Protein AF-A0A1A8N5Q4-F1 (afdb_monomer_lite)

Structure (mmCIF, N/CA/C/O backbone):
data_AF-A0A1A8N5Q4-F1
#
_entry.id   AF-A0A1A8N5Q4-F1
#
loop_
_atom_site.group_PDB
_atom_site.id
_atom_site.type_symbol
_atom_site.label_atom_id
_atom_site.label_alt_id
_atom_site.label_comp_id
_atom_site.label_asym_id
_atom_site.label_entity_id
_atom_site.label_seq_id
_atom_site.pdbx_PDB_ins_code
_atom_site.Cartn_x
_atom_site.Cartn_y
_atom_site.Cartn_z
_atom_site.occupancy
_atom_site.B_iso_or_equiv
_atom_site.auth_seq_id
_atom_site.auth_comp_id
_atom_site.auth_asym_id
_atom_site.auth_atom_id
_atom_site.pdbx_PDB_model_num
ATOM 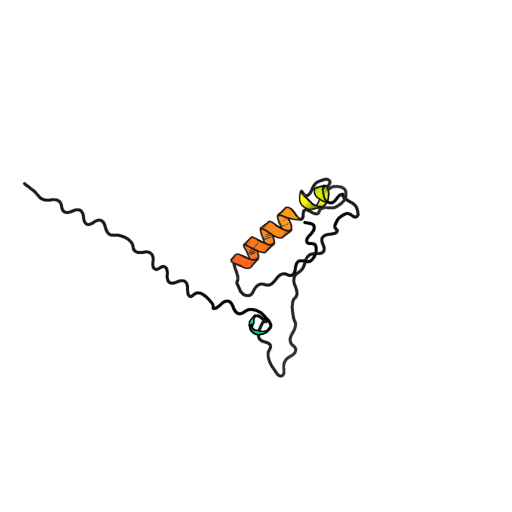1 N N . VAL A 1 1 ? -18.741 63.870 16.209 1.00 41.22 1 VAL A N 1
ATOM 2 C CA . VAL A 1 1 ? -17.679 62.875 16.488 1.00 41.22 1 VAL A CA 1
ATOM 3 C C . VAL A 1 1 ? -18.364 61.599 16.948 1.00 41.22 1 VAL A C 1
ATOM 5 O O . VAL A 1 1 ? -18.776 61.514 18.094 1.00 41.22 1 VAL A O 1
ATOM 8 N N . CYS A 1 2 ? -18.634 60.683 16.018 1.00 37.69 2 CYS A N 1
ATOM 9 C CA . CYS A 1 2 ? -19.315 59.418 16.291 1.00 37.69 2 CYS A CA 1
ATOM 10 C C . CYS A 1 2 ? -18.240 58.324 16.277 1.00 37.69 2 CYS A C 1
ATOM 12 O O . CYS A 1 2 ? -17.627 58.087 15.238 1.00 37.69 2 CYS A O 1
ATOM 14 N N . PHE A 1 3 ? -17.939 57.746 17.439 1.00 39.41 3 PHE A N 1
ATOM 15 C CA . PHE A 1 3 ? -17.002 56.631 17.560 1.00 39.41 3 PHE A CA 1
ATOM 16 C C . PHE A 1 3 ? -17.707 55.347 17.109 1.00 39.41 3 PHE A C 1
ATOM 18 O O . PHE A 1 3 ? -18.530 54.795 17.834 1.00 39.41 3 PHE A O 1
ATOM 25 N N . LEU A 1 4 ? -17.393 54.881 15.900 1.00 43.44 4 LEU A N 1
ATOM 26 C CA . LEU A 1 4 ? -17.755 53.545 15.426 1.00 43.44 4 LEU A CA 1
ATOM 27 C C . LEU A 1 4 ? -16.746 52.539 15.993 1.00 43.44 4 LEU A C 1
ATOM 29 O O . LEU A 1 4 ? -15.631 52.416 15.493 1.00 43.44 4 LEU A O 1
ATOM 33 N N . VAL A 1 5 ? -17.135 51.830 17.053 1.00 49.06 5 VAL A N 1
ATOM 34 C CA . VAL A 1 5 ? -16.392 50.670 17.562 1.00 49.06 5 VAL A CA 1
ATOM 35 C C . VAL A 1 5 ? -16.802 49.456 16.734 1.00 49.06 5 VAL A C 1
ATOM 37 O O . VAL A 1 5 ? -17.896 48.919 16.898 1.00 49.06 5 VAL A O 1
ATOM 40 N N . VAL A 1 6 ? -15.934 49.031 15.817 1.00 53.25 6 VAL A N 1
ATOM 41 C CA . VAL A 1 6 ? -16.092 47.770 15.086 1.00 53.25 6 VAL A CA 1
ATOM 42 C C . VAL A 1 6 ? -15.584 46.648 15.990 1.00 53.25 6 VAL A C 1
ATOM 44 O O . VAL A 1 6 ? -14.379 46.495 16.176 1.00 53.25 6 VAL A O 1
ATOM 47 N N . PHE A 1 7 ? -16.494 45.869 16.576 1.00 48.84 7 PHE A N 1
ATOM 48 C CA . PHE A 1 7 ? -16.140 44.616 17.244 1.00 48.84 7 PHE A CA 1
ATOM 49 C C . PHE A 1 7 ? -15.783 43.573 16.177 1.00 48.84 7 PHE A C 1
ATOM 51 O O . PHE A 1 7 ? -16.657 42.968 15.558 1.00 48.84 7 PHE A O 1
ATOM 58 N N . SER A 1 8 ? -14.489 43.361 15.947 1.00 53.19 8 SER A N 1
ATOM 59 C CA . SER A 1 8 ? -13.975 42.211 15.208 1.00 53.19 8 SER A CA 1
ATOM 60 C C . SER A 1 8 ? -14.124 40.953 16.070 1.00 53.19 8 SER A C 1
ATOM 62 O O . SER A 1 8 ? -13.297 40.650 16.928 1.00 53.19 8 SER A O 1
ATOM 64 N N . GLY A 1 9 ? -15.218 40.218 15.867 1.00 53.28 9 GLY A N 1
ATOM 65 C CA . GLY A 1 9 ? -15.411 38.903 16.471 1.00 53.28 9 GLY A CA 1
ATOM 66 C C . GLY A 1 9 ? -14.383 37.912 15.927 1.00 53.28 9 GLY A C 1
ATOM 67 O O . GLY A 1 9 ? -14.478 37.479 14.781 1.00 53.28 9 GLY A O 1
ATOM 68 N N . VAL A 1 10 ? -13.398 37.546 16.746 1.00 58.47 10 VAL A N 1
ATOM 69 C CA . VAL A 1 10 ? -12.522 36.402 16.480 1.00 58.47 10 VAL A CA 1
ATOM 70 C C . VAL A 1 10 ? -13.375 35.146 16.644 1.00 58.47 10 VAL A C 1
ATOM 72 O O . VAL A 1 10 ? -13.712 34.760 17.761 1.00 58.47 10 VAL A O 1
ATOM 75 N N . PHE A 1 11 ? -13.755 34.511 15.535 1.00 57.00 11 PHE A N 1
ATOM 76 C CA . PHE A 1 11 ? -14.300 33.156 15.567 1.00 57.00 11 PHE A CA 1
ATOM 77 C C . PHE A 1 11 ? -13.177 32.207 15.995 1.00 57.00 11 PHE A C 1
ATOM 79 O O . PHE A 1 11 ? -12.400 31.718 15.176 1.00 57.00 11 PHE A O 1
ATOM 86 N N . SER A 1 12 ? -13.060 31.968 17.300 1.00 57.69 12 SER A N 1
ATOM 87 C CA . SER A 1 12 ? -12.282 30.851 17.820 1.00 57.69 12 SER A CA 1
ATOM 88 C C . SER A 1 12 ? -12.912 29.559 17.305 1.00 57.69 12 SER A C 1
ATOM 90 O O . SER A 1 12 ? -13.972 29.142 17.767 1.00 57.69 12 SER A O 1
ATOM 92 N N . PHE A 1 13 ? -12.264 28.928 16.327 1.00 61.38 13 PHE A N 1
ATOM 93 C CA . PHE A 1 13 ? -12.550 27.545 15.966 1.00 61.38 13 PHE A CA 1
ATOM 94 C C . PHE A 1 13 ? -12.426 26.674 17.227 1.00 61.38 13 PHE A C 1
ATOM 96 O O . PHE A 1 13 ? -11.390 26.739 17.897 1.00 61.38 13 PHE A O 1
ATOM 103 N N . PRO A 1 14 ? -13.416 25.830 17.566 1.00 54.44 14 PRO A N 1
ATOM 104 C CA . PRO A 1 14 ? -13.222 24.825 18.596 1.00 54.44 14 PRO A CA 1
ATOM 105 C C . PRO A 1 14 ? -12.313 23.726 18.030 1.00 54.44 14 PRO A C 1
ATOM 107 O O . PRO A 1 14 ? -12.777 22.734 17.472 1.00 54.44 14 PRO A O 1
ATOM 110 N N . LEU A 1 15 ? -10.994 23.888 18.168 1.00 53.62 15 LEU A N 1
ATOM 111 C CA . LEU A 1 15 ? -10.009 22.821 17.952 1.00 53.62 15 LEU A CA 1
ATOM 112 C C . LEU A 1 15 ? -10.044 21.852 19.141 1.00 53.62 15 LEU A C 1
ATOM 114 O O . LEU A 1 15 ? -9.126 21.761 19.947 1.00 53.62 15 LEU A O 1
ATOM 118 N N . GLY A 1 16 ? -11.160 21.140 19.257 1.00 56.38 16 GLY A N 1
ATOM 119 C CA . GLY A 1 16 ? -11.373 20.063 20.213 1.00 56.38 16 GLY A CA 1
ATOM 120 C C . GLY A 1 16 ? -11.423 18.708 19.519 1.00 56.38 16 GLY A C 1
ATOM 121 O O . GLY A 1 16 ? -12.346 17.936 19.768 1.00 56.38 16 GLY A O 1
ATOM 122 N N . GLN A 1 17 ? -10.479 18.398 18.623 1.00 58.19 17 GLN A N 1
ATOM 123 C CA . GLN A 1 17 ? -10.318 17.009 18.193 1.00 58.19 17 GLN A CA 1
ATOM 124 C C . GLN A 1 17 ? -9.728 16.220 19.365 1.00 58.19 17 GLN A C 1
ATOM 126 O O . GLN A 1 17 ? -8.575 16.423 19.743 1.00 58.19 17 GLN A O 1
ATOM 131 N N . LYS A 1 18 ? -10.523 15.321 19.960 1.00 54.62 18 LYS A N 1
ATOM 132 C CA . LYS A 1 18 ? -10.018 14.328 20.915 1.00 54.62 18 LYS A CA 1
ATOM 133 C C . LYS A 1 18 ? -8.911 13.527 20.223 1.00 54.62 18 LYS A C 1
ATOM 135 O O . LYS A 1 18 ? -9.199 12.701 19.360 1.00 54.62 18 LYS A O 1
ATOM 140 N N . LYS A 1 19 ? -7.651 13.772 20.592 1.00 56.25 19 LYS A N 1
ATOM 141 C CA . LYS A 1 19 ? -6.525 12.920 20.199 1.00 56.25 19 LYS A CA 1
ATOM 142 C C . LYS A 1 19 ? -6.770 11.536 20.801 1.00 56.25 19 LYS A C 1
ATOM 144 O O . LYS A 1 19 ? -6.724 11.380 22.018 1.00 56.25 19 LYS A O 1
ATOM 149 N N . LYS A 1 20 ? -7.077 10.549 19.957 1.00 64.12 20 LYS A N 1
ATOM 150 C CA . LYS A 1 20 ? -7.026 9.132 20.337 1.00 64.12 20 LYS A CA 1
ATOM 151 C C . LYS A 1 20 ? -5.570 8.858 20.718 1.00 64.12 20 LYS A C 1
ATOM 153 O O . LYS A 1 20 ? -4.686 9.162 19.920 1.00 64.12 20 LYS A O 1
ATOM 158 N N . GLU A 1 21 ? -5.317 8.394 21.941 1.00 67.69 21 GLU A N 1
ATOM 159 C CA . GLU A 1 21 ? -3.964 8.017 22.356 1.00 67.69 21 GLU A CA 1
ATOM 160 C C . GLU A 1 21 ? -3.420 6.978 21.374 1.00 67.69 21 GLU A C 1
ATOM 162 O O . GLU A 1 21 ? -4.042 5.939 21.142 1.00 67.69 21 GLU A O 1
ATOM 167 N N . THR A 1 22 ? -2.285 7.290 20.753 1.00 68.44 22 THR A N 1
ATOM 168 C CA . THR A 1 22 ? -1.623 6.394 19.812 1.00 68.44 22 THR A CA 1
ATOM 169 C C . THR A 1 22 ? -0.879 5.336 20.617 1.00 68.44 22 THR A C 1
ATOM 171 O O . THR A 1 22 ? 0.245 5.556 21.065 1.00 68.44 22 THR A O 1
ATOM 174 N N . THR A 1 23 ? -1.522 4.197 20.854 1.00 79.69 23 THR A N 1
ATOM 175 C CA . THR A 1 23 ? -0.864 3.029 21.441 1.00 79.69 23 THR A CA 1
ATOM 176 C C . THR A 1 23 ? -0.131 2.262 20.340 1.00 79.69 23 THR A C 1
ATOM 178 O O . THR A 1 23 ? -0.649 2.089 19.237 1.00 79.69 23 THR A O 1
ATOM 181 N N . CYS A 1 24 ? 1.096 1.822 20.617 1.00 81.56 24 CYS A N 1
ATOM 182 C CA . CYS A 1 24 ? 1.883 0.969 19.720 1.00 81.56 24 CYS A CA 1
ATOM 183 C C . CYS A 1 24 ? 1.848 -0.487 20.207 1.00 8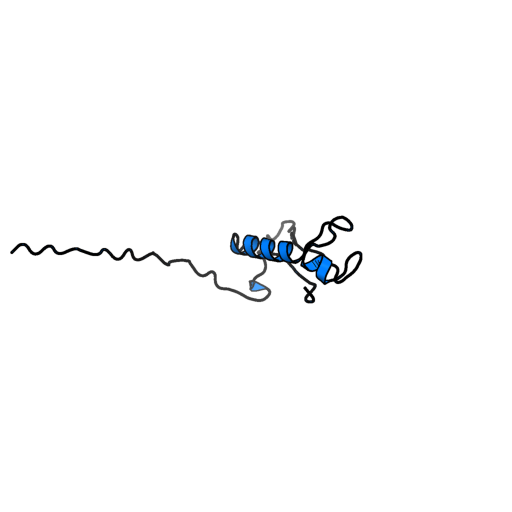1.56 24 CYS A C 1
ATOM 185 O O . CYS A 1 24 ? 1.500 -0.754 21.355 1.00 81.56 24 CYS A O 1
ATOM 187 N N . GLY A 1 25 ? 2.244 -1.433 19.352 1.00 85.44 25 GLY A N 1
ATOM 188 C CA . GLY A 1 25 ? 2.322 -2.853 19.717 1.00 85.44 25 GLY A CA 1
ATOM 189 C C . GLY A 1 25 ? 0.954 -3.535 19.795 1.00 85.44 25 GLY A C 1
ATOM 190 O O . GLY A 1 25 ? 0.002 -3.112 19.137 1.00 85.44 25 GLY A O 1
ATOM 191 N N . TYR A 1 26 ? 0.838 -4.596 20.597 1.00 87.12 26 TYR A N 1
ATOM 192 C CA . TYR A 1 26 ? -0.398 -5.386 20.724 1.00 87.12 26 TYR A CA 1
ATOM 193 C C . TYR A 1 26 ? -1.597 -4.568 21.225 1.00 87.12 26 TYR A C 1
ATOM 195 O O . TYR A 1 26 ? -2.742 -4.881 20.916 1.00 87.12 26 TYR A O 1
ATOM 203 N N . GLN A 1 27 ? -1.341 -3.474 21.942 1.00 87.44 27 GLN A N 1
ATOM 204 C CA . GLN A 1 27 ? -2.350 -2.539 22.434 1.00 87.44 27 GLN A CA 1
ATOM 205 C C . GLN A 1 27 ? -3.057 -1.763 21.307 1.00 87.44 27 GLN A C 1
ATOM 207 O O . GLN A 1 27 ? -4.069 -1.113 21.559 1.00 87.44 27 GLN A O 1
ATOM 212 N N . SER A 1 28 ? -2.526 -1.808 20.081 1.00 88.00 28 SER A N 1
ATOM 213 C CA . SER A 1 28 ? -3.108 -1.183 18.883 1.00 88.00 28 SER A CA 1
ATOM 214 C C . SER A 1 28 ? -4.015 -2.123 18.071 1.00 88.00 28 SER A C 1
ATOM 216 O O . SER A 1 28 ? -4.699 -1.687 17.133 1.00 88.00 28 SER A O 1
ATOM 218 N N . CYS A 1 29 ? -4.018 -3.419 18.409 1.00 89.69 29 CYS A N 1
ATOM 219 C CA . CYS A 1 29 ? -4.812 -4.433 17.726 1.00 89.69 29 CYS A CA 1
ATOM 220 C C . CYS A 1 29 ? -6.314 -4.199 17.936 1.00 89.69 29 CYS A C 1
ATOM 222 O O . CYS A 1 29 ? -6.751 -3.682 18.964 1.00 89.69 29 CYS A O 1
ATOM 224 N N . HIS A 1 30 ? -7.124 -4.610 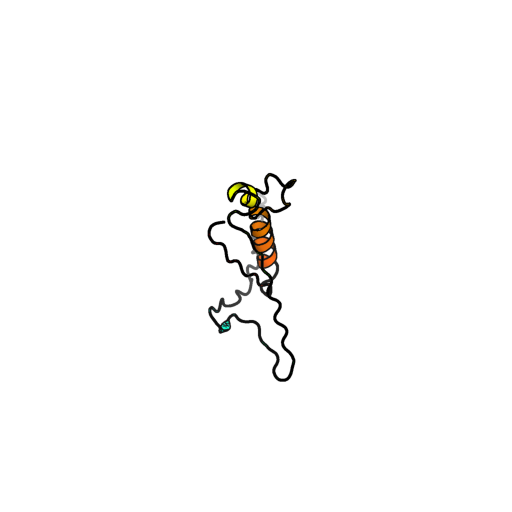16.958 1.00 91.06 30 HIS A N 1
ATOM 225 C CA . HIS A 1 30 ? -8.575 -4.586 17.117 1.00 91.06 30 HIS A CA 1
ATOM 226 C C . HIS A 1 30 ? -9.018 -5.533 18.230 1.00 91.06 30 HIS A C 1
ATOM 228 O O . HIS A 1 30 ? -8.518 -6.653 18.338 1.00 91.06 30 HIS A O 1
ATOM 234 N N . ALA A 1 31 ? -9.987 -5.081 19.025 1.00 92.50 31 ALA A N 1
ATOM 235 C CA . ALA A 1 31 ? -10.598 -5.910 20.048 1.00 92.50 31 ALA A CA 1
ATOM 236 C C . ALA A 1 31 ? -11.308 -7.107 19.403 1.00 92.50 31 ALA A C 1
ATOM 238 O O . ALA A 1 31 ? -12.093 -6.951 18.465 1.00 92.50 31 ALA A O 1
ATOM 239 N N . THR A 1 32 ? -11.042 -8.296 19.930 1.00 95.25 32 THR A N 1
ATOM 240 C CA . THR A 1 32 ? -11.776 -9.516 19.602 1.00 95.25 32 THR A CA 1
ATOM 241 C C . THR A 1 32 ? -12.964 -9.682 20.547 1.00 95.25 32 THR A C 1
ATOM 243 O O . THR A 1 32 ? -13.012 -9.093 21.630 1.00 95.25 32 THR A O 1
ATOM 246 N N . LYS A 1 33 ? -13.950 -10.479 20.136 1.00 97.12 33 LYS A N 1
ATOM 247 C CA . LYS A 1 33 ? -15.077 -10.884 20.979 1.00 97.12 33 LYS A CA 1
ATOM 248 C C . LYS A 1 33 ? -14.835 -12.303 21.500 1.00 97.12 33 LYS A C 1
ATOM 250 O O . LYS A 1 33 ? -14.772 -13.219 20.674 1.00 97.12 33 LYS A O 1
ATOM 255 N N . PRO A 1 34 ? -14.684 -12.497 22.823 1.00 97.25 34 PRO A N 1
ATOM 256 C CA . PRO A 1 34 ? -14.660 -13.829 23.420 1.00 97.25 34 PRO A CA 1
ATOM 257 C C . PRO A 1 34 ? -15.925 -14.614 23.056 1.00 97.25 34 PRO A C 1
ATOM 259 O O . PRO A 1 34 ? -16.968 -14.016 22.792 1.00 97.25 34 PRO A O 1
ATOM 262 N N . ASP A 1 35 ? -15.813 -15.941 23.006 1.00 97.31 35 ASP A N 1
ATOM 263 C CA . ASP A 1 35 ? -16.926 -16.868 22.736 1.00 97.31 35 ASP A CA 1
ATOM 264 C C . ASP A 1 35 ? -17.631 -16.673 21.379 1.00 97.31 35 ASP A C 1
ATOM 266 O O . ASP A 1 35 ? -18.718 -17.196 21.135 1.00 97.31 35 ASP A O 1
ATOM 270 N N . MET A 1 36 ? -16.992 -15.946 20.459 1.00 98.25 36 MET A N 1
ATOM 271 C CA . MET A 1 36 ? -17.434 -15.775 19.078 1.00 98.25 36 MET A CA 1
ATOM 272 C C . MET A 1 36 ? -16.301 -16.109 18.105 1.00 98.25 36 MET A C 1
ATOM 274 O O . MET A 1 36 ? -15.116 -15.970 18.418 1.00 98.25 36 MET A O 1
ATOM 278 N N . LEU A 1 37 ? -16.661 -16.499 16.879 1.00 97.56 37 LEU A N 1
ATOM 279 C CA . LEU A 1 37 ? -15.700 -16.559 15.782 1.00 97.56 37 LEU A CA 1
ATOM 280 C C . LEU A 1 37 ? -15.247 -15.136 15.431 1.00 97.56 37 LEU A C 1
ATOM 282 O O . LEU A 1 37 ? -16.062 -14.290 15.062 1.00 97.56 37 LEU A O 1
ATOM 286 N N . ASN A 1 38 ? -13.943 -14.890 15.513 1.00 97.56 38 ASN A N 1
ATOM 287 C CA . ASN A 1 38 ? -13.340 -13.623 15.118 1.00 97.56 38 ASN A CA 1
ATOM 288 C C . ASN A 1 38 ? -12.763 -13.759 13.708 1.00 97.56 38 ASN A C 1
ATOM 290 O O . ASN A 1 38 ? -11.841 -14.539 13.481 1.00 97.56 38 ASN A O 1
ATOM 294 N N . VAL A 1 39 ? -13.312 -13.000 12.760 1.00 97.56 39 VAL A N 1
ATOM 295 C CA . VAL A 1 39 ? -12.811 -12.948 11.383 1.00 97.56 39 VAL A CA 1
ATOM 296 C C . VAL A 1 39 ? -11.968 -11.691 11.223 1.00 97.56 39 VAL A C 1
ATOM 298 O O . VAL A 1 39 ? -12.471 -10.574 11.338 1.00 97.56 39 VAL A O 1
ATOM 301 N N . HIS A 1 40 ? -10.679 -11.875 10.954 1.00 96.50 40 HIS A N 1
ATOM 302 C CA . HIS A 1 40 ? -9.743 -10.781 10.729 1.00 96.50 40 HIS A CA 1
ATOM 303 C C . HIS A 1 40 ? -9.636 -10.503 9.233 1.00 96.50 40 HIS A C 1
ATOM 305 O O . HIS A 1 40 ? -9.082 -11.302 8.481 1.00 96.50 40 HIS A O 1
ATOM 311 N N . LEU A 1 41 ? -10.162 -9.362 8.801 1.00 97.50 41 LEU A N 1
ATOM 312 C CA . LEU A 1 41 ? -9.943 -8.878 7.444 1.00 97.50 41 LEU A CA 1
ATOM 313 C C . LEU A 1 41 ? -8.575 -8.196 7.394 1.00 97.50 41 LEU A C 1
ATOM 315 O O . LEU A 1 41 ? -8.327 -7.267 8.165 1.00 97.50 41 LEU A O 1
ATOM 319 N N . VAL A 1 42 ? -7.702 -8.658 6.497 1.00 97.75 42 VAL A N 1
ATOM 320 C CA . VAL A 1 42 ? -6.336 -8.138 6.330 1.00 97.75 42 VAL A CA 1
ATOM 321 C C . VAL A 1 42 ? -6.176 -7.580 4.910 1.00 97.75 42 VAL A C 1
ATOM 323 O O . VAL A 1 42 ? -5.750 -8.307 4.008 1.00 97.75 42 VAL A O 1
ATOM 326 N N . PRO A 1 43 ? -6.558 -6.309 4.679 1.00 98.38 43 PRO A N 1
ATOM 327 C CA . PRO A 1 43 ? -6.358 -5.652 3.392 1.00 98.38 43 PRO A CA 1
ATOM 328 C C . PRO A 1 43 ? -4.866 -5.488 3.093 1.00 98.38 43 PRO A C 1
ATOM 330 O O . PRO A 1 43 ? -4.104 -5.052 3.959 1.00 98.38 43 PRO A O 1
ATOM 333 N N . HIS A 1 44 ? -4.470 -5.835 1.873 1.00 98.69 44 HIS A N 1
ATOM 334 C CA . HIS A 1 44 ? -3.094 -5.767 1.392 1.00 98.69 44 HIS A CA 1
ATOM 335 C C . HIS A 1 44 ? -3.069 -5.571 -0.127 1.00 98.69 44 HIS A C 1
ATOM 337 O O . HIS A 1 44 ? -4.095 -5.733 -0.794 1.00 98.69 44 HIS A O 1
ATOM 343 N N . THR A 1 45 ? -1.890 -5.251 -0.652 1.00 98.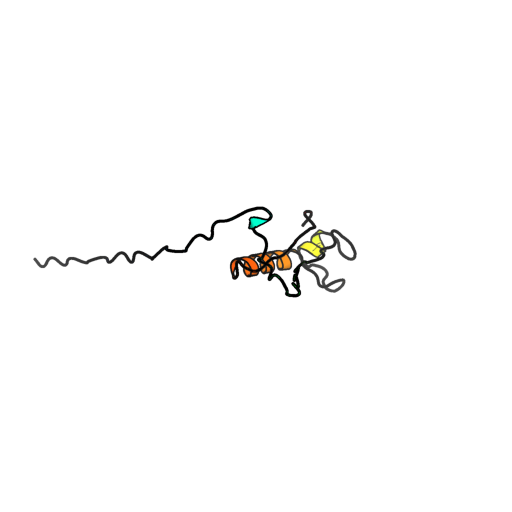50 45 THR A N 1
ATOM 344 C CA . THR A 1 45 ? -1.548 -5.348 -2.076 1.00 98.50 45 THR A CA 1
ATOM 345 C C . THR A 1 45 ? -0.313 -6.231 -2.224 1.00 98.50 45 THR A C 1
ATOM 347 O O . THR A 1 45 ? 0.425 -6.414 -1.256 1.00 98.50 45 THR A O 1
ATOM 350 N N . HIS A 1 46 ? -0.133 -6.812 -3.403 1.00 98.50 46 HIS A N 1
ATOM 351 C CA . HIS A 1 46 ? 1.062 -7.564 -3.758 1.00 98.50 46 HIS A CA 1
ATOM 352 C C . HIS A 1 46 ? 1.689 -6.885 -4.969 1.00 98.50 46 HIS A C 1
ATOM 354 O O . HIS A 1 46 ? 1.185 -7.023 -6.087 1.00 98.50 46 HIS A O 1
ATOM 360 N N . ASP A 1 47 ? 2.747 -6.119 -4.720 1.00 98.31 47 ASP A N 1
ATOM 361 C CA . ASP A 1 47 ? 3.346 -5.237 -5.714 1.00 98.31 47 ASP A CA 1
ATOM 362 C C . ASP A 1 47 ? 4.705 -5.806 -6.137 1.00 98.31 47 ASP A C 1
ATOM 364 O O . ASP A 1 47 ? 5.731 -5.565 -5.505 1.00 98.31 47 ASP A O 1
ATOM 368 N N . ASP A 1 48 ? 4.718 -6.599 -7.211 1.00 98.25 48 ASP A N 1
ATOM 369 C CA . ASP A 1 48 ? 5.938 -7.232 -7.716 1.00 98.25 48 ASP A CA 1
ATOM 370 C C . ASP A 1 48 ? 7.004 -6.191 -8.107 1.00 98.25 48 ASP A C 1
ATOM 372 O O . ASP A 1 48 ? 6.802 -5.362 -9.002 1.00 98.25 48 ASP A O 1
ATOM 376 N N . VAL A 1 49 ? 8.192 -6.277 -7.497 1.00 97.31 49 VAL A N 1
ATOM 377 C CA . VAL A 1 49 ? 9.353 -5.413 -7.795 1.00 97.31 49 VAL A CA 1
ATOM 378 C C . VAL A 1 49 ? 10.052 -5.887 -9.076 1.00 97.31 49 VAL A C 1
ATOM 380 O O . VAL A 1 49 ? 11.208 -6.310 -9.086 1.00 97.31 49 VAL A O 1
ATOM 383 N N . GLY A 1 50 ? 9.320 -5.819 -10.184 1.00 94.31 50 GLY A N 1
ATOM 384 C CA . GLY A 1 50 ? 9.727 -6.358 -11.475 1.00 94.31 50 GLY A CA 1
ATOM 385 C C . GLY A 1 50 ? 9.231 -7.790 -11.691 1.00 94.31 50 GLY A C 1
ATOM 386 O O . GLY A 1 50 ? 9.625 -8.717 -10.990 1.00 94.31 50 GLY A O 1
ATOM 387 N N . TRP A 1 51 ? 8.390 -7.964 -12.712 1.00 97.62 51 TRP A N 1
ATOM 388 C CA . TRP A 1 51 ? 7.848 -9.254 -13.156 1.00 97.62 51 TRP A CA 1
ATOM 389 C C . TRP A 1 51 ? 7.549 -9.195 -14.660 1.00 97.62 51 TRP A C 1
ATOM 391 O O . TRP A 1 51 ? 8.422 -9.507 -15.468 1.00 97.62 51 TRP A O 1
ATOM 401 N N . LEU A 1 52 ? 6.360 -8.718 -15.053 1.00 97.50 52 LEU A N 1
ATOM 402 C CA . LEU A 1 52 ? 6.006 -8.479 -16.463 1.00 97.50 52 LEU A CA 1
ATOM 403 C C . LEU A 1 52 ? 6.383 -7.072 -16.936 1.00 97.50 52 LEU A C 1
ATOM 405 O O . LEU A 1 52 ? 6.582 -6.844 -18.131 1.00 97.50 52 LEU A O 1
ATOM 409 N N . LYS A 1 53 ? 6.470 -6.125 -16.000 1.00 98.06 53 LYS A N 1
ATOM 410 C CA . LYS A 1 53 ? 6.936 -4.753 -16.220 1.00 98.06 53 LYS A CA 1
ATOM 411 C C . LYS A 1 53 ? 8.195 -4.489 -15.396 1.00 98.06 53 LYS A C 1
ATOM 413 O O . LYS A 1 53 ? 8.496 -5.227 -14.457 1.00 98.06 53 LYS A O 1
ATOM 418 N N . THR A 1 54 ? 8.943 -3.448 -15.751 1.00 98.25 54 THR A N 1
ATOM 419 C CA . THR A 1 54 ? 10.041 -2.965 -14.899 1.00 98.25 54 THR A CA 1
ATOM 420 C C . THR A 1 54 ? 9.488 -2.311 -13.630 1.00 98.25 54 THR A C 1
ATOM 422 O O . THR A 1 54 ? 8.314 -1.941 -13.586 1.00 98.25 54 THR A O 1
ATOM 425 N N . VAL A 1 55 ? 10.343 -2.127 -12.619 1.00 98.12 55 VAL A N 1
ATOM 426 C CA . VAL A 1 55 ? 9.990 -1.451 -11.356 1.00 98.12 55 VAL A CA 1
ATOM 427 C C . VAL A 1 55 ? 9.329 -0.095 -11.635 1.00 98.12 55 VAL A C 1
ATOM 429 O O . VAL A 1 55 ? 8.175 0.104 -11.279 1.00 98.12 55 VAL A O 1
ATOM 432 N N . ASP A 1 56 ? 9.977 0.788 -12.395 1.00 98.38 56 ASP A N 1
ATOM 433 C CA . ASP A 1 56 ? 9.421 2.113 -12.713 1.00 98.38 56 ASP A CA 1
ATOM 434 C C . ASP A 1 56 ? 8.092 2.046 -13.482 1.00 98.38 56 ASP A C 1
ATOM 436 O O . ASP A 1 56 ? 7.192 2.852 -13.253 1.00 98.38 56 ASP A O 1
ATOM 440 N N . GLN A 1 57 ? 7.927 1.068 -14.378 1.00 98.31 57 GLN A N 1
ATOM 441 C CA . GLN A 1 57 ? 6.671 0.891 -15.112 1.00 98.31 57 GLN A CA 1
ATOM 442 C C . GLN A 1 57 ? 5.529 0.446 -14.191 1.00 98.31 57 GLN A C 1
ATOM 444 O O . GLN A 1 57 ? 4.385 0.851 -14.404 1.00 98.31 57 GLN A O 1
ATOM 449 N N . TYR A 1 58 ? 5.814 -0.370 -13.171 1.00 98.56 58 TYR A N 1
ATOM 450 C CA . TYR A 1 58 ? 4.849 -0.663 -12.110 1.00 98.56 58 TYR A CA 1
ATOM 451 C C . TYR A 1 58 ? 4.599 0.546 -11.216 1.00 98.56 58 TYR A C 1
ATOM 453 O O . TYR A 1 58 ? 3.444 0.810 -10.904 1.00 98.56 58 TYR A O 1
ATOM 461 N N . TYR A 1 59 ? 5.629 1.307 -10.846 1.00 98.50 59 TYR A N 1
ATOM 462 C CA . TYR A 1 59 ? 5.466 2.463 -9.968 1.00 98.50 59 TYR A CA 1
ATOM 463 C C . TYR A 1 59 ? 4.591 3.547 -10.604 1.00 98.50 59 TYR A C 1
ATOM 465 O O . TYR A 1 59 ? 3.556 3.918 -10.049 1.00 98.50 59 TYR A O 1
ATOM 473 N N . TYR A 1 60 ? 4.946 3.985 -11.815 1.00 98.50 60 TYR A N 1
ATOM 474 C CA . TYR A 1 60 ? 4.245 5.063 -12.515 1.00 98.50 60 TYR A CA 1
ATOM 475 C C . TYR A 1 60 ? 2.963 4.616 -13.230 1.00 98.50 60 TYR A C 1
ATOM 477 O O . TYR A 1 60 ? 2.188 5.451 -13.693 1.00 98.50 60 TYR A O 1
ATOM 485 N N . GLY A 1 61 ? 2.716 3.310 -13.334 1.00 97.25 61 GLY A N 1
ATOM 486 C CA . GLY A 1 61 ? 1.573 2.784 -14.075 1.00 97.25 61 GLY A CA 1
ATOM 487 C C . GLY A 1 61 ? 1.704 2.915 -15.591 1.00 97.25 61 GLY A C 1
ATOM 488 O O . GLY A 1 61 ? 0.710 3.139 -16.280 1.00 97.25 61 GLY A O 1
ATOM 489 N N . ASP A 1 62 ? 2.919 2.766 -16.118 1.00 97.06 62 ASP A N 1
ATOM 490 C CA . ASP A 1 62 ? 3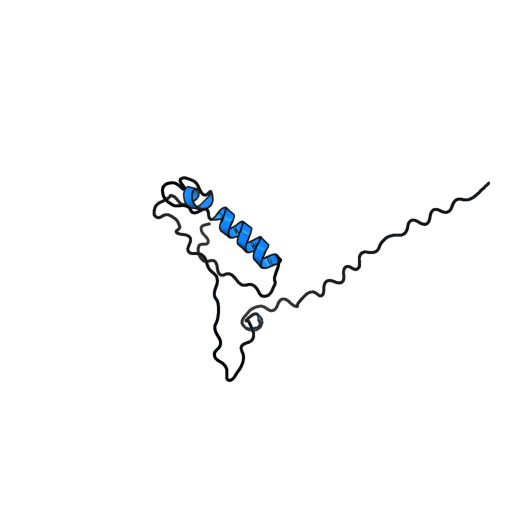.179 2.720 -17.558 1.00 97.06 62 ASP A CA 1
ATOM 491 C C . ASP A 1 62 ? 2.915 1.310 -18.127 1.00 97.06 62 ASP A C 1
ATOM 493 O O . ASP A 1 62 ? 2.803 0.322 -17.391 1.00 97.06 62 ASP A O 1
ATOM 497 N N . ARG A 1 63 ? 2.795 1.207 -19.458 1.00 96.38 63 ARG A N 1
ATOM 498 C CA . ARG A 1 63 ? 2.560 -0.038 -20.210 1.00 96.38 63 ARG A CA 1
ATOM 499 C C . ARG A 1 63 ? 1.401 -0.869 -19.660 1.00 96.38 63 ARG A C 1
ATOM 501 O O . ARG A 1 63 ? 1.474 -2.095 -19.557 1.00 96.38 63 ARG A O 1
ATOM 508 N N . ASN A 1 64 ? 0.291 -0.203 -19.340 1.00 96.38 64 ASN A N 1
ATOM 509 C CA . ASN A 1 64 ? -0.920 -0.860 -18.835 1.00 96.38 64 ASN A CA 1
ATOM 510 C C . ASN A 1 64 ? -1.577 -1.821 -19.838 1.00 96.38 64 ASN A C 1
ATOM 512 O O . ASN A 1 64 ? -2.439 -2.604 -19.452 1.00 96.38 64 ASN A O 1
ATOM 516 N N . ASN A 1 65 ? -1.151 -1.802 -21.102 1.00 97.56 65 ASN A N 1
ATOM 517 C CA . ASN A 1 65 ? -1.500 -2.818 -22.091 1.00 97.56 65 ASN A CA 1
ATOM 518 C C . ASN A 1 65 ? -0.845 -4.188 -21.814 1.00 97.56 65 ASN A C 1
ATOM 520 O O . ASN A 1 65 ? -1.339 -5.186 -22.324 1.00 97.56 65 ASN A O 1
ATOM 524 N N . ILE A 1 66 ? 0.248 -4.244 -21.039 1.00 96.56 66 ILE A N 1
ATOM 525 C CA . ILE A 1 66 ? 0.870 -5.494 -20.566 1.00 96.56 66 ILE A CA 1
ATOM 526 C C . ILE A 1 66 ? 0.177 -5.946 -19.281 1.00 96.56 66 ILE A C 1
ATOM 528 O O . ILE A 1 66 ? -0.302 -7.072 -19.186 1.00 96.56 66 ILE A O 1
ATOM 532 N N . GLN A 1 67 ? 0.114 -5.046 -18.299 1.00 97.19 67 GLN A N 1
ATOM 533 C CA . GLN A 1 67 ? -0.560 -5.276 -17.027 1.00 97.19 67 GLN A CA 1
ATOM 534 C C . GLN A 1 67 ? -1.033 -3.945 -16.447 1.00 97.19 67 GLN A C 1
ATOM 536 O O . GLN A 1 67 ? -0.228 -3.030 -16.238 1.00 97.19 67 GLN A O 1
ATOM 541 N N . HIS A 1 68 ? -2.333 -3.858 -16.166 1.00 97.56 68 HIS A N 1
ATOM 542 C CA . HIS A 1 68 ? -2.953 -2.695 -15.543 1.00 97.56 68 HIS A CA 1
ATOM 543 C C . HIS A 1 68 ? -2.603 -2.647 -14.052 1.00 97.56 68 HIS A C 1
ATOM 545 O O . HIS A 1 68 ? -3.229 -3.322 -13.239 1.00 97.56 68 HIS A O 1
ATOM 551 N N . ALA A 1 69 ? -1.560 -1.893 -13.714 1.00 97.19 69 ALA A N 1
ATOM 552 C CA . ALA A 1 69 ? -1.040 -1.780 -12.355 1.00 97.19 69 ALA A CA 1
ATOM 553 C C . ALA A 1 69 ? -0.216 -0.497 -12.221 1.00 97.19 69 ALA A C 1
ATOM 555 O O . ALA A 1 69 ? 0.571 -0.207 -13.123 1.00 97.19 69 ALA A O 1
ATOM 556 N N . GLY A 1 70 ? -0.377 0.225 -11.108 1.00 98.00 70 GLY A N 1
ATOM 557 C CA . GLY A 1 70 ? 0.314 1.483 -10.812 1.00 98.00 70 GLY A CA 1
ATOM 558 C C . GLY A 1 70 ? 0.454 1.708 -9.304 1.00 98.00 70 GLY A C 1
ATOM 559 O O . GLY A 1 70 ? -0.518 2.121 -8.672 1.00 98.00 70 GLY A O 1
ATOM 560 N N . VAL A 1 71 ? 1.636 1.446 -8.738 1.00 98.62 71 VAL A N 1
ATOM 561 C CA . VAL A 1 71 ? 1.865 1.437 -7.277 1.00 98.62 71 VAL A CA 1
ATOM 562 C C . VAL A 1 71 ? 1.666 2.817 -6.655 1.00 98.62 71 VAL A C 1
ATOM 564 O O . VAL A 1 71 ? 1.048 2.919 -5.596 1.00 98.62 71 VAL A O 1
ATOM 567 N N . GLN A 1 72 ? 2.072 3.893 -7.344 1.00 98.44 72 GLN A N 1
ATOM 568 C CA . GLN A 1 72 ? 1.871 5.259 -6.843 1.00 98.44 72 GLN A CA 1
ATOM 569 C C . GLN A 1 72 ? 0.396 5.532 -6.491 1.00 98.44 72 GLN A C 1
ATOM 571 O O . GLN A 1 72 ? 0.085 6.065 -5.431 1.00 98.44 72 GLN A O 1
ATOM 576 N N . TYR A 1 73 ? -0.534 5.065 -7.331 1.00 98.38 73 TYR A N 1
ATOM 577 C CA . TYR A 1 73 ? -1.968 5.290 -7.141 1.00 98.38 73 TYR A CA 1
ATOM 578 C C . TYR A 1 73 ? -2.548 4.420 -6.023 1.00 98.38 73 TYR A C 1
ATOM 580 O O . TYR A 1 73 ? -3.492 4.825 -5.337 1.00 98.38 73 TYR A O 1
ATOM 588 N N . ILE A 1 74 ? -1.987 3.223 -5.830 1.00 98.56 74 ILE A N 1
ATOM 589 C CA . I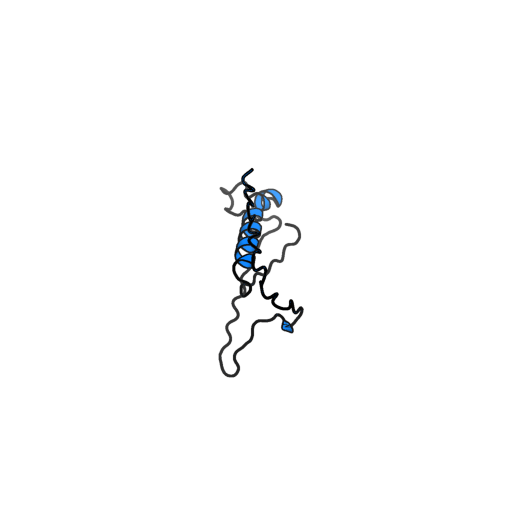LE A 1 74 ? -2.351 2.344 -4.718 1.00 98.56 74 ILE A CA 1
ATOM 590 C C . ILE A 1 74 ? -1.986 3.041 -3.408 1.00 98.56 74 ILE A C 1
ATOM 592 O O . ILE A 1 74 ? -2.866 3.238 -2.571 1.00 98.56 74 ILE A O 1
ATOM 596 N N . LEU A 1 75 ? -0.740 3.497 -3.263 1.00 98.56 75 LEU A N 1
ATOM 597 C CA . LEU A 1 75 ? -0.271 4.183 -2.058 1.00 98.56 75 LEU A CA 1
ATOM 598 C C . LEU A 1 75 ? -1.057 5.473 -1.782 1.00 98.56 75 LEU A C 1
ATOM 600 O O . LEU A 1 75 ? -1.554 5.648 -0.666 1.00 98.56 75 LEU A O 1
ATOM 604 N N . ASP A 1 76 ? -1.256 6.322 -2.795 1.00 98.44 76 ASP A N 1
ATOM 605 C CA . ASP A 1 76 ? -2.024 7.567 -2.664 1.00 98.44 76 ASP A CA 1
ATOM 606 C C . ASP A 1 76 ? -3.447 7.307 -2.153 1.00 98.44 76 ASP A C 1
ATOM 608 O O . ASP A 1 76 ? -3.924 7.944 -1.207 1.00 98.44 76 ASP A O 1
ATOM 612 N N . SER A 1 77 ? -4.132 6.330 -2.755 1.00 98.50 77 SER A N 1
ATOM 613 C CA . SER A 1 77 ? -5.504 5.997 -2.376 1.00 98.50 77 SER A CA 1
ATOM 614 C C . SER A 1 77 ? -5.584 5.360 -0.988 1.00 98.50 77 SER A C 1
ATOM 616 O O . SER A 1 77 ? -6.466 5.714 -0.204 1.00 98.50 77 SER A O 1
ATOM 618 N N . VAL A 1 78 ? -4.657 4.463 -0.639 1.00 98.50 78 VAL A N 1
ATOM 619 C CA . VAL A 1 78 ? -4.616 3.814 0.677 1.00 98.50 78 VAL A CA 1
ATOM 620 C C . VAL A 1 78 ? -4.416 4.853 1.775 1.00 98.50 78 VAL A C 1
ATOM 622 O O . VAL A 1 78 ? -5.166 4.840 2.752 1.00 98.50 78 VAL A O 1
ATOM 625 N N . VAL A 1 79 ? -3.472 5.783 1.614 1.00 98.38 79 VAL A N 1
ATOM 626 C CA . VAL A 1 79 ? -3.222 6.839 2.605 1.00 98.38 79 VAL A CA 1
ATOM 627 C C . VAL A 1 79 ? -4.472 7.697 2.816 1.00 98.38 79 VAL A C 1
ATOM 629 O O . VAL A 1 79 ? -4.919 7.851 3.955 1.00 98.38 79 VAL A O 1
ATOM 632 N N . ASP A 1 80 ? -5.097 8.186 1.741 1.00 98.50 80 ASP A N 1
ATOM 633 C CA . ASP A 1 80 ? -6.348 8.953 1.822 1.00 98.50 80 ASP A CA 1
ATOM 634 C C . ASP A 1 80 ? -7.467 8.162 2.528 1.00 98.50 80 ASP A C 1
ATOM 636 O O . ASP A 1 80 ? -8.169 8.681 3.403 1.00 98.50 80 ASP A O 1
ATOM 640 N N . GLN A 1 81 ? -7.618 6.873 2.212 1.00 98.50 81 GLN A N 1
ATOM 641 C CA . GLN A 1 81 ? -8.645 6.038 2.828 1.00 98.50 81 GLN A CA 1
ATOM 642 C C . GLN A 1 81 ? -8.368 5.722 4.302 1.00 98.50 81 GLN A C 1
ATOM 644 O O . GLN A 1 81 ? -9.327 5.643 5.077 1.00 98.50 81 GLN A O 1
ATOM 649 N N . LEU A 1 82 ? -7.111 5.552 4.714 1.00 97.75 82 LEU A N 1
ATOM 650 C CA . LEU A 1 82 ? -6.747 5.329 6.116 1.00 97.75 82 LEU A CA 1
ATOM 651 C C . LEU A 1 82 ? -6.968 6.590 6.962 1.00 97.75 82 LEU A C 1
ATOM 653 O O . LEU A 1 82 ? -7.478 6.495 8.077 1.00 97.75 82 LEU A O 1
ATOM 657 N N . LEU A 1 83 ? -6.679 7.777 6.417 1.00 97.38 83 LEU A N 1
ATOM 658 C CA . LEU A 1 83 ? -6.926 9.050 7.104 1.00 97.38 83 LEU A CA 1
ATOM 659 C C . LEU A 1 83 ? -8.420 9.302 7.366 1.00 97.38 83 LEU A C 1
ATOM 661 O O . LEU A 1 83 ? -8.781 9.906 8.375 1.00 97.38 83 LEU A O 1
ATOM 665 N N . LYS A 1 84 ? -9.301 8.812 6.485 1.00 97.81 84 LYS A N 1
ATOM 666 C CA . LYS A 1 84 ? -10.761 8.967 6.608 1.00 97.81 84 LYS A CA 1
ATOM 667 C C . LYS A 1 84 ? -11.393 8.106 7.701 1.00 97.81 84 LYS A C 1
ATOM 669 O O . LYS A 1 84 ? -12.479 8.442 8.169 1.00 97.81 84 LYS A O 1
ATOM 674 N N . ASN A 1 85 ? -10.773 6.991 8.089 1.00 96.00 85 ASN A N 1
ATOM 675 C CA . ASN A 1 85 ? -11.320 6.115 9.123 1.00 96.00 85 ASN A CA 1
ATOM 676 C C . ASN A 1 85 ? -10.197 5.434 9.935 1.00 96.00 85 ASN A C 1
ATOM 678 O O . ASN A 1 85 ? -9.538 4.535 9.409 1.00 96.00 85 ASN A O 1
ATOM 682 N N . PRO A 1 86 ? -10.040 5.775 11.232 1.00 92.06 86 PRO A N 1
ATOM 683 C CA . PRO A 1 86 ? -8.971 5.251 12.087 1.00 92.06 86 PRO A CA 1
ATOM 684 C C . PRO A 1 86 ? -9.112 3.762 12.450 1.00 92.06 86 PRO A C 1
ATOM 686 O O . PRO A 1 86 ? -8.196 3.193 13.048 1.00 92.06 86 PRO A O 1
ATOM 689 N N . ASP A 1 87 ? -10.233 3.118 12.124 1.00 92.62 87 ASP A N 1
ATOM 690 C CA . ASP A 1 87 ? -10.437 1.676 12.309 1.00 92.62 87 ASP A CA 1
ATOM 691 C C . ASP A 1 87 ? -10.013 0.874 11.065 1.00 92.62 87 ASP A C 1
ATOM 693 O O . ASP A 1 87 ? -9.877 -0.348 11.116 1.00 92.62 87 ASP A O 1
ATOM 697 N N . ARG A 1 88 ? -9.727 1.534 9.934 1.00 96.19 88 ARG A N 1
ATOM 698 C CA . ARG A 1 88 ? -9.155 0.853 8.766 1.00 96.19 88 ARG A CA 1
ATOM 699 C C . ARG A 1 88 ? -7.707 0.450 9.030 1.00 96.19 88 ARG A C 1
ATOM 701 O O . ARG A 1 88 ? -6.984 1.077 9.808 1.00 96.19 88 ARG A O 1
ATOM 708 N N . ARG A 1 89 ? -7.289 -0.637 8.388 1.00 96.06 89 ARG A N 1
ATOM 709 C CA . ARG A 1 89 ? -5.921 -1.163 8.417 1.00 96.06 89 ARG A CA 1
ATOM 710 C C . ARG A 1 89 ? -5.528 -1.562 7.007 1.00 96.06 89 ARG A C 1
ATOM 712 O O . ARG A 1 89 ? -6.385 -1.953 6.217 1.00 96.06 89 ARG A O 1
ATOM 719 N N . PHE A 1 90 ? -4.239 -1.473 6.733 1.00 98.19 90 PHE A N 1
ATOM 720 C CA . PHE A 1 90 ? -3.631 -1.934 5.500 1.00 98.19 90 PHE A CA 1
ATOM 721 C C . PHE A 1 90 ? -2.212 -2.391 5.824 1.00 98.19 90 PHE A C 1
ATOM 723 O O . PHE A 1 90 ? -1.549 -1.752 6.645 1.00 98.19 90 PHE A O 1
ATOM 730 N N . ILE A 1 91 ? -1.768 -3.491 5.225 1.00 98.19 91 ILE A N 1
ATOM 731 C CA . ILE A 1 91 ? -0.372 -3.930 5.304 1.00 98.19 91 ILE A CA 1
ATOM 732 C C . ILE A 1 91 ? 0.292 -3.750 3.940 1.00 98.19 91 ILE A C 1
ATOM 734 O O . ILE A 1 91 ? -0.325 -4.004 2.908 1.00 98.19 91 ILE A O 1
ATOM 738 N N . TYR A 1 92 ? 1.543 -3.301 3.960 1.00 98.50 92 TYR A N 1
ATOM 739 C CA . TYR A 1 92 ? 2.375 -3.086 2.781 1.00 98.50 92 TYR A CA 1
ATOM 740 C C . TYR A 1 92 ? 3.752 -3.694 3.036 1.00 98.50 92 TYR A C 1
ATOM 742 O O . TYR A 1 92 ? 4.235 -3.627 4.171 1.00 98.50 92 TYR A O 1
ATOM 750 N N . VAL A 1 93 ? 4.353 -4.319 2.023 1.00 98.62 93 VAL A N 1
ATOM 751 C CA . VAL A 1 93 ? 5.537 -5.172 2.208 1.00 98.62 93 VAL A CA 1
ATOM 752 C C . VAL A 1 93 ? 6.739 -4.661 1.415 1.00 98.62 93 VAL A C 1
ATOM 754 O O . VAL A 1 93 ? 7.848 -4.610 1.945 1.00 98.62 93 VAL A O 1
ATOM 757 N N . GLU A 1 94 ? 6.546 -4.269 0.162 1.00 98.44 94 GLU A N 1
ATOM 758 C CA . GLU A 1 94 ? 7.624 -4.081 -0.803 1.00 98.44 94 GLU A CA 1
ATOM 759 C C . GLU A 1 94 ? 8.259 -2.684 -0.713 1.00 98.44 94 GLU A C 1
ATOM 761 O O . GLU A 1 94 ? 7.954 -1.788 -1.490 1.00 98.44 94 GLU A O 1
ATOM 766 N N . THR A 1 95 ? 9.211 -2.504 0.211 1.00 97.88 95 THR A N 1
ATOM 767 C CA . THR A 1 95 ? 9.894 -1.217 0.488 1.00 97.88 95 THR A CA 1
ATOM 768 C C . THR A 1 95 ? 10.735 -0.642 -0.662 1.00 97.88 95 THR A C 1
ATOM 770 O O . THR A 1 95 ? 11.376 0.390 -0.484 1.00 97.88 95 THR A O 1
ATOM 773 N N . ALA A 1 96 ? 10.840 -1.343 -1.794 1.00 97.50 96 ALA A N 1
ATOM 774 C CA . ALA A 1 96 ? 11.528 -0.845 -2.987 1.00 97.50 96 ALA A CA 1
ATOM 775 C C . ALA A 1 96 ? 10.692 0.189 -3.765 1.00 97.50 96 ALA A C 1
ATOM 777 O O . ALA A 1 96 ? 11.251 0.940 -4.563 1.00 97.50 96 ALA A O 1
ATOM 778 N N . PHE A 1 97 ? 9.381 0.201 -3.531 1.00 96.62 97 PHE A N 1
ATOM 779 C CA . PHE A 1 97 ? 8.423 1.189 -4.017 1.00 96.62 97 PHE A CA 1
ATOM 780 C C . PHE A 1 97 ? 8.117 2.217 -2.924 1.00 96.62 97 PHE A C 1
ATOM 782 O O . PHE A 1 97 ? 7.891 3.392 -3.289 1.00 96.62 97 PHE A O 1
#

Organism: NCBI:txid704102

Secondary structure (DSSP, 8-state):
------------------------GGGGSPPP-TTS-------B----SSSSS-HHHHHHT--TTT----HHHHHHHHHHHHHH-TT---B---TT-

pLDDT: mean 86.68, std 18.44, range [37.69, 98.69]

Foldseek 3Di:
DDDDDDPPDDPDDPPPDPPDPDDDDPVLDDDDDPPDDDDDDEAEDDQDCDDQDHNVCQQCQHPCVSPRHHVVVVVVVVVVVCVVDVPDDYDYDDPVD

InterPro domains:
  IPR000602 Glycoside hydrolase family 38, N-terminal domain [PF01074] (36-97)
  IPR011330 Glycoside hydrolase/deacetylase, beta/alpha-barrel [SSF88713] (25-97)
  IPR027291 Glycoside hydrolase 38, N-terminal domain superfamily [G3DSA:3.20.110.10] (37-97)
  IPR050843 Glycosyl Hydrolase Family 38 [PTHR11607] (7-97)

Radius of gyration: 23.68 Å; chains: 1; bounding box: 31×80×46 Å

Sequence (97 aa):
VCFLVVFSGVFSFPLGQKKKETTCGYQSCHATKPDMLNVHLVPHTHDDVGWLKTVDQYYYGDRNNIQHAGVQYILDSVVDQLLKNPDRRFIYVETAF